Protein AF-A0AAJ0HS58-F1 (afdb_monomer)

Foldseek 3Di:
DDALLLVLLVVLVVLQVVVVVVVVVDDDDDRDRDDLVNSCVVSVDDSVSNVQQNVCCVPPVGGPPPPQPPEARPPPPPVVVVVLVVVCVVCVVVVHHPDLVVSQVVSQVVQCPDVVRHDGDDSSHVD

Nearest PDB structures (foldseek):
  1mdm-assembly1_A  TM=3.642E-01  e=5.032E+00  Homo sapiens
  1pdn-assembly1_C  TM=3.597E-01  e=6.029E+00  Drosophila melanogaster
  6pax-assembly1_A  TM=3.091E-01  e=8.654E+00  Homo sapiens

Organism: NCBI:txid260671

Secondary structure (DSSP, 8-state):
---HHHHHHHHHHHHHHHHHHHHHH-S-S--PPPPHHHHHHHHT--HHHHHHHHHHHHHTSS-----S-SSS-TT--HHHHHHHHHHHHHHHHTT----HHHHHHHHHHHHHTSSSPPPPPPGGGG-

Sequence (127 aa):
MESASVQAARWLLGAEGRYRTRHRTTTGAGLTQPTIHAATKLFRTSKTHIGAHVKALREIGRPAFKPGSVGRPTSLLESKDRALKAYAHWLIESGSLATQDLLEAACNRLHAHRDPPAPPVCHNWYL

Solvent-accessible surface area (backbone atoms only — not comparable to full-atom values): 7564 Å² total; per-residue (Å²): 135,84,56,53,36,51,55,35,22,49,52,44,54,58,42,46,52,54,49,54,57,47,59,72,74,45,92,81,82,91,80,76,78,74,47,69,67,59,38,24,69,75,45,73,40,58,64,67,54,25,51,46,18,40,51,28,37,72,77,72,69,42,64,56,64,77,68,76,58,96,41,68,62,94,72,61,46,70,69,53,53,51,51,52,51,51,51,42,50,50,30,49,75,73,73,41,81,72,45,67,71,60,53,52,53,52,52,36,52,62,23,58,74,38,90,75,59,48,78,73,79,59,94,62,45,87,110

Radius of gyration: 23.47 Å; Cα contacts (8 Å, |Δi|>4): 107; chains: 1; bounding box: 61×19×59 Å

Structure (mmCIF, N/CA/C/O backbone):
data_AF-A0AAJ0HS58-F1
#
_entry.id   AF-A0AAJ0HS58-F1
#
loop_
_atom_site.group_PDB
_atom_site.id
_atom_site.type_symbol
_atom_site.label_atom_id
_atom_site.label_alt_id
_atom_site.label_comp_id
_atom_site.label_asym_id
_atom_site.label_entity_id
_atom_site.label_seq_id
_atom_site.pdbx_PDB_ins_code
_atom_site.Cartn_x
_atom_site.Cartn_y
_atom_site.Cartn_z
_atom_site.occupancy
_atom_site.B_iso_or_equiv
_atom_site.auth_seq_id
_atom_site.auth_comp_id
_atom_site.auth_asym_id
_atom_site.auth_atom_id
_atom_site.pdbx_PDB_model_num
ATOM 1 N N . MET A 1 1 ? -0.946 -7.784 -19.593 1.00 55.56 1 MET A N 1
ATOM 2 C CA . MET A 1 1 ? -0.195 -6.882 -20.495 1.00 55.56 1 MET A CA 1
ATOM 3 C C . MET A 1 1 ? 0.714 -6.013 -19.638 1.00 55.56 1 MET A C 1
ATOM 5 O O . MET A 1 1 ? 0.230 -5.409 -18.692 1.00 55.56 1 MET A O 1
ATOM 9 N N . GLU A 1 2 ? 2.023 -6.026 -19.873 1.00 72.25 2 GLU A N 1
ATOM 10 C CA . GLU A 1 2 ? 2.988 -5.290 -19.045 1.00 72.25 2 GLU A CA 1
ATOM 11 C C . GLU A 1 2 ? 3.027 -3.796 -19.420 1.00 72.25 2 GLU A C 1
ATOM 13 O O . GLU A 1 2 ? 3.037 -3.472 -20.605 1.00 72.25 2 GLU A O 1
ATOM 18 N N . SER A 1 3 ? 3.050 -2.887 -18.434 1.00 85.81 3 SER A N 1
ATOM 19 C CA . SER A 1 3 ? 3.040 -1.429 -18.670 1.00 85.81 3 SER A CA 1
ATOM 20 C C . SER A 1 3 ? 4.240 -0.965 -19.508 1.00 85.81 3 SER A C 1
ATOM 22 O O . SER A 1 3 ? 5.369 -1.407 -19.280 1.00 85.81 3 SER A O 1
ATOM 24 N N . ALA A 1 4 ? 4.024 -0.003 -20.414 1.00 86.75 4 ALA A N 1
ATOM 25 C CA . ALA A 1 4 ? 5.075 0.603 -21.239 1.00 86.75 4 ALA A CA 1
ATOM 26 C C . ALA A 1 4 ? 6.235 1.177 -20.400 1.00 86.75 4 ALA A C 1
ATOM 28 O O . ALA A 1 4 ? 7.397 1.093 -20.794 1.00 86.75 4 ALA A O 1
ATOM 29 N N . SER A 1 5 ? 5.942 1.689 -19.199 1.00 85.62 5 SER A N 1
ATOM 30 C CA . SER A 1 5 ? 6.945 2.189 -18.248 1.00 85.62 5 SER A CA 1
ATOM 31 C C . SER A 1 5 ? 7.866 1.092 -17.700 1.00 85.62 5 SER A C 1
ATOM 33 O O . SER A 1 5 ? 9.049 1.338 -17.461 1.00 85.62 5 SER A O 1
ATOM 35 N N . VAL A 1 6 ? 7.346 -0.126 -17.530 1.00 87.69 6 VAL A N 1
ATOM 36 C CA . VAL A 1 6 ? 8.100 -1.287 -17.041 1.00 87.69 6 VAL A CA 1
ATOM 37 C C . VAL A 1 6 ? 8.955 -1.878 -18.156 1.00 87.69 6 VAL A C 1
ATOM 39 O O . VAL A 1 6 ? 10.129 -2.178 -17.934 1.00 87.69 6 VAL A O 1
ATOM 42 N N . GLN A 1 7 ? 8.402 -1.968 -19.368 1.00 90.25 7 GLN A N 1
ATOM 43 C CA . GLN A 1 7 ? 9.149 -2.383 -20.557 1.00 90.25 7 GLN A CA 1
ATOM 44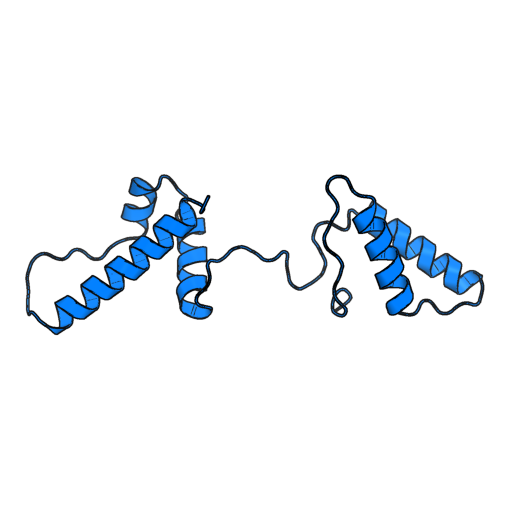 C C . GLN A 1 7 ? 10.335 -1.442 -20.819 1.00 90.25 7 GLN A C 1
ATOM 46 O O . GLN A 1 7 ? 11.461 -1.905 -21.008 1.00 90.25 7 GLN A O 1
ATOM 51 N N . ALA A 1 8 ? 10.113 -0.127 -20.716 1.00 89.94 8 ALA A N 1
ATOM 52 C CA . ALA A 1 8 ? 11.157 0.886 -20.844 1.00 89.94 8 ALA A CA 1
ATOM 53 C C . ALA A 1 8 ? 12.273 0.728 -19.799 1.00 89.94 8 ALA A C 1
ATOM 55 O O . ALA A 1 8 ? 13.456 0.803 -20.134 1.00 89.94 8 ALA A O 1
ATOM 56 N N . ALA A 1 9 ? 11.913 0.478 -18.537 1.00 89.56 9 ALA A N 1
ATOM 57 C CA . ALA A 1 9 ? 12.880 0.289 -17.459 1.00 89.56 9 ALA A CA 1
ATOM 58 C C . ALA A 1 9 ? 13.728 -0.980 -17.647 1.00 89.56 9 ALA A C 1
ATOM 60 O O . ALA A 1 9 ? 14.948 -0.941 -17.480 1.00 89.56 9 ALA A O 1
ATOM 61 N N . ARG A 1 10 ? 13.107 -2.094 -18.057 1.00 89.31 10 ARG A N 1
ATOM 62 C CA . ARG A 1 10 ? 13.819 -3.347 -18.363 1.00 89.31 10 ARG A CA 1
ATOM 63 C C . ARG A 1 10 ? 14.746 -3.209 -19.562 1.00 89.31 10 ARG A C 1
ATOM 65 O O . ARG A 1 10 ? 15.880 -3.682 -19.512 1.00 89.31 10 ARG A O 1
ATOM 72 N N . TRP A 1 11 ? 14.289 -2.533 -20.614 1.00 91.00 11 TRP A N 1
ATOM 73 C CA . TRP A 1 11 ? 15.111 -2.240 -21.785 1.00 91.00 11 TRP A CA 1
ATOM 74 C C . TRP A 1 11 ? 16.370 -1.452 -21.400 1.00 91.00 11 TRP A C 1
ATOM 76 O O . TRP A 1 11 ? 17.469 -1.806 -21.829 1.00 91.00 11 TRP A O 1
ATOM 86 N N . LEU A 1 12 ? 16.220 -0.446 -20.531 1.00 89.62 12 LEU A N 1
ATOM 87 C CA . LEU A 1 12 ? 17.316 0.402 -20.065 1.00 89.62 12 LEU A CA 1
ATOM 88 C C . LEU A 1 12 ? 18.347 -0.402 -19.258 1.00 89.62 12 LEU A C 1
ATOM 90 O O . LEU A 1 12 ? 19.531 -0.363 -19.583 1.00 89.62 12 LEU A O 1
ATOM 94 N N . LEU A 1 13 ? 17.906 -1.214 -18.292 1.00 86.94 13 LEU A N 1
ATOM 95 C CA . LEU A 1 13 ? 18.801 -2.073 -17.501 1.00 86.94 13 LEU A CA 1
ATOM 96 C C . LEU A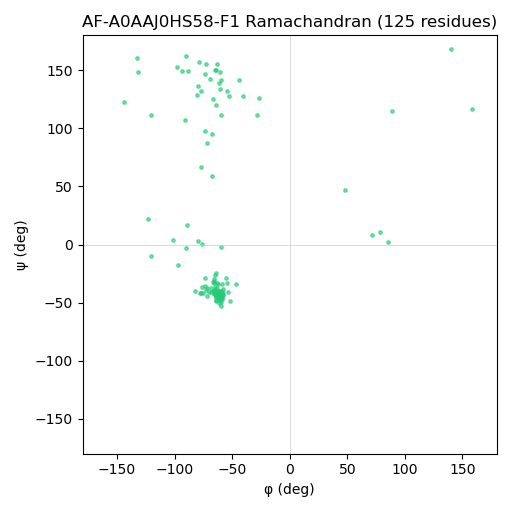 1 13 ? 19.517 -3.129 -18.357 1.00 86.94 13 LEU A C 1
ATOM 98 O O . LEU A 1 13 ? 20.718 -3.354 -18.204 1.00 86.94 13 LEU A O 1
ATOM 102 N N . GLY A 1 14 ? 18.807 -3.745 -19.306 1.00 85.62 14 GLY A N 1
ATOM 103 C CA . GLY A 1 14 ? 19.405 -4.701 -20.237 1.00 85.62 14 GLY A CA 1
ATOM 104 C C . GLY A 1 14 ? 20.417 -4.055 -21.191 1.00 85.62 14 GLY A C 1
ATOM 105 O O . GLY A 1 14 ? 21.391 -4.690 -21.596 1.00 85.62 14 GLY A O 1
ATOM 106 N N . ALA A 1 15 ? 20.212 -2.796 -21.580 1.00 82.81 15 ALA A N 1
ATOM 107 C CA . ALA A 1 15 ? 21.155 -2.044 -22.403 1.00 82.81 15 ALA A CA 1
ATOM 108 C C . ALA A 1 15 ? 22.377 -1.559 -21.594 1.00 82.81 15 ALA A C 1
ATOM 110 O O . ALA A 1 15 ? 23.497 -1.629 -22.099 1.00 82.81 15 ALA A O 1
ATOM 111 N N . GLU A 1 16 ? 22.203 -1.164 -20.329 1.00 81.75 16 GLU A N 1
ATOM 112 C CA . GLU A 1 16 ? 23.305 -0.817 -19.418 1.00 81.75 16 GLU A CA 1
ATOM 113 C C . GLU A 1 16 ? 24.235 -2.004 -19.146 1.00 81.75 16 GLU A C 1
ATOM 115 O O . GLU A 1 16 ? 25.457 -1.849 -19.192 1.00 81.75 16 GLU A O 1
ATOM 120 N N . GLY A 1 17 ? 23.679 -3.195 -18.897 1.00 73.94 17 GLY A N 1
ATOM 121 C CA . GLY A 1 17 ? 24.472 -4.413 -18.706 1.00 73.94 17 GLY A CA 1
ATOM 122 C C . GLY A 1 17 ? 25.337 -4.727 -19.930 1.00 73.94 17 GLY A C 1
ATOM 123 O O . GLY A 1 17 ? 26.540 -4.949 -19.809 1.00 73.94 17 GLY A O 1
ATOM 124 N N . ARG A 1 18 ? 24.749 -4.639 -21.131 1.00 72.44 18 ARG A N 1
ATOM 125 C CA . ARG A 1 18 ? 25.464 -4.831 -22.404 1.00 72.44 18 ARG A CA 1
ATOM 126 C C . ARG A 1 18 ? 26.543 -3.771 -22.642 1.00 72.44 18 ARG A C 1
ATOM 128 O O . ARG A 1 18 ? 27.626 -4.122 -23.106 1.00 72.44 18 ARG A O 1
ATOM 135 N N . TYR A 1 19 ? 26.273 -2.510 -22.298 1.00 71.56 19 TYR A N 1
ATOM 136 C CA . TYR A 1 19 ? 27.254 -1.425 -22.362 1.00 71.56 19 TYR A CA 1
ATOM 137 C C . TYR A 1 19 ? 28.450 -1.696 -21.435 1.00 71.56 19 TYR A C 1
ATOM 139 O O . TYR A 1 19 ? 29.592 -1.660 -21.885 1.00 71.56 19 TYR A O 1
ATOM 147 N N . ARG A 1 20 ? 28.203 -2.036 -20.161 1.00 70.94 20 ARG A N 1
ATOM 148 C CA . ARG A 1 20 ? 29.262 -2.293 -19.166 1.00 70.94 20 ARG A CA 1
ATOM 149 C C . ARG A 1 20 ? 30.126 -3.498 -19.526 1.00 70.94 20 ARG A C 1
ATOM 151 O O . ARG A 1 20 ? 31.348 -3.405 -19.449 1.00 70.94 20 ARG A O 1
ATOM 158 N N . THR A 1 21 ? 29.513 -4.605 -19.944 1.00 66.50 21 THR A N 1
ATOM 159 C CA . THR A 1 21 ? 30.255 -5.812 -20.332 1.00 66.50 21 THR A CA 1
ATOM 160 C C . THR A 1 21 ? 31.145 -5.555 -21.545 1.00 66.50 21 THR A C 1
ATOM 162 O O . THR A 1 21 ? 32.307 -5.943 -21.526 1.00 66.50 21 THR A O 1
ATOM 165 N N . ARG A 1 22 ? 30.651 -4.841 -22.566 1.00 62.34 22 ARG A N 1
ATOM 166 C CA . ARG A 1 22 ? 31.436 -4.543 -23.777 1.00 62.34 22 ARG A CA 1
ATOM 167 C C . ARG A 1 22 ? 32.518 -3.488 -23.553 1.00 62.34 22 ARG A C 1
ATOM 169 O O . ARG A 1 22 ? 33.613 -3.622 -24.084 1.00 62.34 22 ARG A O 1
ATOM 176 N N . HIS A 1 23 ? 32.264 -2.483 -22.716 1.00 62.22 23 HIS A N 1
ATOM 177 C CA . HIS A 1 23 ? 33.291 -1.507 -22.340 1.00 62.22 23 HIS A CA 1
ATOM 178 C C . HIS A 1 23 ? 34.440 -2.149 -21.543 1.00 62.22 23 HIS A C 1
ATOM 180 O O . HIS A 1 23 ? 35.563 -1.657 -21.566 1.00 62.22 23 HIS A O 1
ATOM 186 N N . ARG A 1 24 ? 34.184 -3.261 -20.841 1.00 62.12 24 ARG A N 1
ATOM 187 C CA . ARG A 1 24 ? 35.237 -4.032 -20.167 1.00 62.12 24 ARG A CA 1
ATOM 188 C C . ARG A 1 24 ? 36.103 -4.826 -21.156 1.00 62.12 24 ARG A C 1
ATOM 190 O O . ARG A 1 24 ? 37.264 -5.067 -20.855 1.00 62.12 24 ARG A O 1
ATOM 197 N N . THR A 1 25 ? 35.559 -5.233 -22.305 1.00 62.62 25 THR A N 1
ATOM 198 C CA . THR A 1 25 ? 36.245 -6.116 -23.269 1.00 62.62 25 THR A CA 1
ATOM 199 C C . THR A 1 25 ? 36.932 -5.388 -24.424 1.00 62.62 25 THR A C 1
ATOM 201 O O . THR A 1 25 ? 37.770 -5.990 -25.084 1.00 62.62 25 THR A O 1
ATOM 204 N N . THR A 1 26 ? 36.601 -4.123 -24.696 1.00 55.00 26 THR A N 1
ATOM 205 C CA . THR A 1 26 ? 37.155 -3.375 -25.840 1.00 55.00 26 THR A CA 1
ATOM 206 C C . THR A 1 26 ? 37.386 -1.904 -25.503 1.00 55.00 26 THR A C 1
ATOM 208 O O . THR A 1 26 ? 36.441 -1.190 -25.162 1.00 55.00 26 THR A O 1
ATOM 211 N N . THR A 1 27 ? 38.626 -1.436 -25.662 1.00 54.84 27 THR A N 1
ATOM 212 C CA . THR A 1 27 ? 38.981 -0.012 -25.641 1.00 54.84 27 THR A CA 1
ATOM 213 C C . THR A 1 27 ? 38.500 0.642 -26.939 1.00 54.84 27 THR A C 1
ATOM 215 O O . THR A 1 27 ? 39.171 0.565 -27.958 1.00 54.84 27 THR A O 1
ATOM 218 N N . GLY A 1 28 ? 37.331 1.286 -26.893 1.00 53.25 28 GLY A N 1
ATOM 219 C CA . GLY A 1 28 ? 36.896 2.270 -27.892 1.00 53.25 28 GLY A CA 1
ATOM 220 C C . GLY A 1 28 ? 36.140 1.729 -29.112 1.00 53.25 28 GLY A C 1
ATOM 221 O O . GLY A 1 28 ? 36.701 1.032 -29.945 1.00 53.25 28 GLY A O 1
ATOM 222 N N . ALA A 1 29 ? 34.860 2.112 -29.220 1.00 48.44 29 ALA A N 1
ATOM 223 C CA . ALA A 1 29 ? 34.193 2.656 -30.418 1.00 48.44 29 ALA A CA 1
ATOM 224 C C . ALA A 1 29 ? 32.662 2.464 -30.327 1.00 48.44 29 ALA A C 1
ATOM 226 O O . ALA A 1 29 ? 32.149 1.348 -30.324 1.00 48.44 29 ALA A O 1
ATOM 227 N N . GLY A 1 30 ? 31.916 3.573 -30.286 1.00 56.69 30 GLY A N 1
ATOM 228 C CA . GLY A 1 30 ? 30.549 3.633 -30.828 1.00 56.69 30 GLY A CA 1
ATOM 229 C C . GLY A 1 30 ? 29.363 3.198 -29.958 1.00 56.69 30 GLY A C 1
ATOM 230 O O . GLY A 1 30 ? 28.235 3.251 -30.441 1.00 56.69 30 GLY A O 1
ATOM 231 N N . LEU A 1 31 ? 29.541 2.806 -28.695 1.00 58.03 31 LEU A N 1
ATOM 232 C CA . LEU A 1 31 ? 28.395 2.491 -27.831 1.00 58.03 31 LEU A CA 1
ATOM 233 C C . LEU A 1 31 ? 27.940 3.736 -27.064 1.00 58.03 31 LEU A C 1
ATOM 235 O O . LEU A 1 31 ? 28.597 4.179 -26.129 1.00 58.03 31 LEU A O 1
ATOM 239 N N . THR A 1 32 ? 26.797 4.305 -27.443 1.00 67.94 32 THR A N 1
ATOM 240 C CA . THR A 1 32 ? 26.142 5.357 -26.655 1.00 67.94 32 THR A CA 1
ATOM 241 C C . THR A 1 32 ? 25.440 4.729 -25.455 1.00 67.94 32 THR A C 1
ATOM 243 O O . THR A 1 32 ? 24.711 3.744 -25.601 1.00 67.94 32 THR A O 1
ATOM 246 N N . GLN A 1 33 ? 25.637 5.293 -24.260 1.00 71.75 33 GLN A N 1
ATOM 247 C CA . GLN A 1 33 ? 24.903 4.842 -23.079 1.00 71.75 33 GLN A CA 1
ATOM 248 C C . GLN A 1 33 ? 23.391 5.025 -23.289 1.00 71.75 33 GLN A C 1
ATOM 250 O O . GLN A 1 33 ? 22.956 6.096 -23.726 1.00 71.75 33 GLN A O 1
ATOM 255 N N . PRO A 1 34 ? 22.568 4.012 -22.970 1.00 80.00 34 PRO A N 1
ATOM 256 C CA . PRO A 1 34 ? 21.120 4.150 -23.027 1.00 80.00 34 PRO A CA 1
ATOM 257 C C . PRO A 1 34 ? 20.669 5.188 -21.994 1.00 80.00 34 PRO A C 1
ATOM 259 O O . PRO A 1 34 ? 20.889 5.031 -20.795 1.00 80.00 34 PRO A O 1
ATOM 262 N N . THR A 1 35 ? 20.028 6.264 -22.451 1.00 86.88 35 THR A N 1
ATOM 263 C CA . THR A 1 35 ? 19.525 7.320 -21.564 1.00 86.88 35 THR A CA 1
ATOM 264 C C . THR A 1 35 ? 18.043 7.131 -21.266 1.00 86.88 35 THR A C 1
ATOM 266 O O . THR A 1 35 ? 17.274 6.626 -22.088 1.00 86.88 35 THR A O 1
ATOM 269 N N . ILE A 1 36 ? 17.603 7.621 -20.103 1.00 84.88 36 ILE A N 1
ATOM 270 C CA . ILE A 1 36 ? 16.174 7.650 -19.758 1.00 84.88 36 ILE A CA 1
ATOM 271 C C . ILE A 1 36 ? 15.393 8.461 -20.802 1.00 84.88 36 ILE A C 1
ATOM 273 O O . ILE A 1 36 ? 14.270 8.104 -21.142 1.00 84.88 36 ILE A O 1
ATOM 277 N N . HIS A 1 37 ? 15.991 9.513 -21.369 1.00 86.06 37 HIS A N 1
ATOM 278 C CA . HIS A 1 37 ? 15.328 10.329 -22.382 1.00 86.06 37 HIS A CA 1
ATOM 279 C C . HIS A 1 37 ? 15.065 9.555 -23.685 1.00 86.06 37 HIS A C 1
ATOM 281 O O . HIS A 1 37 ? 13.955 9.608 -24.219 1.00 86.06 37 HIS A O 1
ATOM 287 N N . ALA A 1 38 ? 16.027 8.751 -24.147 1.00 86.50 38 ALA A N 1
ATOM 288 C CA . ALA A 1 38 ? 15.812 7.855 -25.282 1.00 86.50 38 ALA A CA 1
ATOM 289 C C . ALA A 1 38 ? 14.660 6.871 -25.010 1.00 86.50 38 ALA A C 1
ATOM 291 O O . ALA A 1 38 ? 13.783 6.692 -25.855 1.00 86.50 38 ALA A O 1
ATOM 292 N N . ALA A 1 39 ? 14.595 6.318 -23.794 1.00 87.38 39 ALA A N 1
ATOM 293 C CA . ALA A 1 39 ? 13.514 5.424 -23.386 1.00 87.38 39 ALA A CA 1
ATOM 294 C C . ALA A 1 39 ? 12.143 6.130 -23.333 1.00 87.38 39 ALA A C 1
ATOM 296 O O . ALA A 1 39 ? 11.148 5.556 -23.769 1.00 87.38 39 ALA A O 1
ATOM 297 N N . THR A 1 40 ? 12.070 7.392 -22.886 1.00 90.75 40 THR A N 1
ATOM 298 C CA . THR A 1 40 ? 10.808 8.160 -22.919 1.00 90.75 40 THR A CA 1
ATOM 299 C C . THR A 1 40 ? 10.279 8.355 -24.338 1.00 90.75 40 THR A C 1
ATOM 301 O O . THR A 1 40 ? 9.078 8.214 -24.562 1.00 90.75 40 THR A O 1
ATOM 304 N N . LYS A 1 41 ? 11.168 8.621 -25.307 1.00 90.38 41 LYS A N 1
ATOM 305 C CA . LYS A 1 41 ? 10.799 8.814 -26.716 1.00 90.38 41 LYS A CA 1
ATOM 306 C C . LYS A 1 41 ? 10.356 7.504 -27.368 1.00 90.38 41 LYS A C 1
ATOM 308 O O . LYS A 1 41 ? 9.385 7.496 -28.117 1.00 90.38 41 LYS A O 1
ATOM 313 N N . LEU A 1 42 ? 11.047 6.406 -27.058 1.00 88.25 42 LEU A N 1
ATOM 314 C CA . LEU A 1 42 ? 10.780 5.089 -27.633 1.00 88.25 42 LEU A CA 1
ATOM 315 C C . LEU A 1 42 ? 9.477 4.471 -27.106 1.00 88.25 42 LEU A C 1
ATOM 317 O O . LEU A 1 42 ? 8.675 3.968 -27.883 1.00 88.25 42 LEU A O 1
ATOM 321 N N . PHE A 1 43 ? 9.248 4.549 -25.793 1.00 88.31 43 PHE A N 1
ATOM 322 C CA . PHE A 1 43 ? 8.116 3.896 -25.126 1.00 88.31 43 PHE A CA 1
ATOM 323 C C . PHE A 1 43 ? 6.954 4.846 -24.803 1.00 88.31 43 PHE A C 1
ATOM 325 O O . PHE A 1 43 ? 5.992 4.429 -24.163 1.00 88.31 43 PHE A O 1
ATOM 332 N N . ARG A 1 44 ? 7.038 6.118 -25.225 1.00 89.50 44 ARG A N 1
ATOM 333 C CA . ARG A 1 44 ? 5.999 7.153 -25.046 1.00 89.50 44 ARG A CA 1
ATOM 334 C C . ARG A 1 44 ? 5.460 7.223 -23.611 1.00 89.50 44 ARG A C 1
ATOM 336 O O . ARG A 1 44 ? 4.257 7.254 -23.377 1.00 89.50 44 ARG A O 1
ATOM 343 N N . THR A 1 45 ? 6.367 7.232 -22.638 1.00 88.00 45 THR A N 1
ATOM 344 C CA . THR A 1 45 ? 6.039 7.215 -21.203 1.00 88.00 45 THR A CA 1
ATOM 345 C C . THR A 1 45 ? 6.833 8.279 -20.445 1.00 88.00 45 THR A C 1
ATOM 347 O O . THR A 1 45 ? 7.858 8.767 -20.923 1.00 88.00 45 THR A O 1
ATOM 350 N N . SER A 1 46 ? 6.371 8.648 -19.247 1.00 88.00 46 SER A N 1
ATOM 351 C CA . SER A 1 46 ? 6.997 9.696 -18.439 1.00 88.00 46 SER A CA 1
ATOM 352 C C . SER A 1 46 ? 8.365 9.273 -17.885 1.00 88.00 46 SER A C 1
ATOM 354 O O . SER A 1 46 ? 8.563 8.134 -17.450 1.00 88.00 46 SER A O 1
ATOM 356 N N . LYS A 1 47 ? 9.306 10.228 -17.839 1.00 90.31 47 LYS A N 1
ATOM 357 C CA . LYS A 1 47 ? 10.640 10.060 -17.230 1.00 90.31 47 LYS A CA 1
ATOM 358 C C . LYS A 1 47 ? 10.541 9.566 -15.784 1.00 90.31 47 LYS A C 1
ATOM 360 O O . LYS A 1 47 ? 11.301 8.689 -15.380 1.00 90.31 47 LYS A O 1
ATOM 365 N N . THR A 1 48 ? 9.585 10.104 -15.029 1.00 85.94 48 THR A N 1
ATOM 366 C CA . THR A 1 48 ? 9.353 9.784 -13.615 1.00 85.94 48 THR A CA 1
ATOM 367 C C . THR A 1 48 ? 8.933 8.327 -13.419 1.00 85.94 48 THR A C 1
ATOM 369 O O . THR A 1 48 ? 9.486 7.653 -12.553 1.00 85.94 48 THR A O 1
ATOM 372 N N . HIS A 1 49 ? 8.021 7.801 -14.248 1.00 84.00 49 HIS A N 1
ATOM 373 C CA . HIS A 1 49 ? 7.592 6.401 -14.150 1.00 84.00 49 HIS A CA 1
ATOM 374 C C . HIS A 1 49 ? 8.709 5.426 -14.532 1.00 84.00 49 HIS A C 1
ATOM 376 O O . HIS A 1 49 ? 8.901 4.426 -13.843 1.00 84.00 49 HIS A O 1
ATOM 382 N N . ILE A 1 50 ? 9.489 5.727 -15.580 1.00 88.88 50 ILE A N 1
ATOM 383 C CA . ILE A 1 50 ? 10.667 4.914 -15.927 1.00 88.88 50 ILE A CA 1
ATOM 384 C C . ILE A 1 50 ? 11.658 4.910 -14.759 1.00 88.88 50 ILE A C 1
ATOM 386 O O . ILE A 1 50 ? 12.086 3.844 -14.327 1.00 88.88 50 ILE A O 1
ATOM 390 N N . GLY A 1 51 ? 11.996 6.088 -14.221 1.00 86.44 51 GLY A N 1
ATOM 391 C CA . GLY A 1 51 ? 12.956 6.228 -13.125 1.00 86.44 51 GLY A CA 1
ATOM 392 C C . GLY A 1 51 ? 12.555 5.447 -11.872 1.00 86.44 51 GLY A C 1
ATOM 393 O O . GLY A 1 51 ? 13.391 4.755 -11.292 1.00 86.44 51 GLY A O 1
ATOM 394 N N . ALA A 1 52 ? 11.272 5.483 -11.501 1.00 85.06 52 ALA A N 1
ATOM 395 C CA . ALA A 1 52 ? 10.750 4.709 -10.379 1.00 85.06 52 ALA A CA 1
ATOM 396 C C . ALA A 1 52 ? 10.935 3.195 -10.587 1.00 85.06 52 ALA A C 1
ATOM 398 O O . ALA A 1 52 ? 11.457 2.510 -9.707 1.00 85.06 52 ALA A O 1
ATOM 399 N N . HIS A 1 53 ? 10.570 2.666 -11.762 1.00 89.19 53 HIS A N 1
ATOM 400 C CA . HIS A 1 53 ? 10.740 1.240 -12.052 1.00 89.19 53 HIS A CA 1
ATOM 401 C C . HIS A 1 53 ? 12.210 0.828 -12.173 1.00 89.19 53 HIS A C 1
ATOM 403 O O . HIS A 1 53 ? 12.551 -0.251 -11.703 1.00 89.19 53 HIS A O 1
ATOM 409 N N . VAL A 1 54 ? 13.080 1.664 -12.752 1.00 88.44 54 VAL A N 1
ATOM 410 C CA . VAL A 1 54 ? 14.531 1.406 -12.814 1.00 88.44 54 VAL A CA 1
ATOM 411 C C . VAL A 1 54 ? 15.112 1.290 -11.406 1.00 88.44 54 VAL A C 1
ATOM 413 O O . VAL A 1 54 ? 15.854 0.347 -11.139 1.00 88.44 54 VAL A O 1
ATOM 416 N N . LYS A 1 55 ? 14.747 2.206 -10.498 1.00 85.38 55 LYS A N 1
ATOM 417 C CA . LYS A 1 55 ? 15.182 2.160 -9.097 1.00 85.38 55 LYS A CA 1
ATOM 418 C C . LYS A 1 55 ? 14.737 0.859 -8.419 1.00 85.38 55 LYS A C 1
ATOM 420 O O . LYS A 1 55 ? 15.579 0.115 -7.928 1.00 85.38 55 LYS A O 1
ATOM 425 N N . ALA A 1 56 ? 13.446 0.528 -8.479 1.00 83.56 56 ALA A N 1
ATOM 426 C CA . ALA A 1 56 ? 12.926 -0.684 -7.841 1.00 83.56 56 ALA A CA 1
ATOM 427 C C . ALA A 1 56 ? 13.470 -1.986 -8.451 1.00 83.56 56 ALA A C 1
ATOM 429 O O . ALA A 1 56 ? 13.747 -2.934 -7.722 1.00 83.56 56 ALA A O 1
ATOM 430 N N . LEU A 1 57 ? 13.681 -2.038 -9.770 1.00 86.69 57 LEU A N 1
ATOM 431 C CA . LEU A 1 57 ? 14.284 -3.204 -10.420 1.00 86.69 57 LEU A CA 1
ATOM 432 C C . LEU A 1 57 ? 15.740 -3.417 -9.989 1.00 86.69 57 LEU A C 1
ATOM 434 O O . LEU A 1 57 ? 16.173 -4.562 -9.923 1.00 86.69 57 LEU A O 1
ATOM 438 N N . ARG A 1 58 ? 16.486 -2.348 -9.681 1.00 84.81 58 ARG A N 1
ATOM 439 C CA . ARG A 1 58 ? 17.851 -2.455 -9.141 1.00 84.81 58 ARG A CA 1
ATOM 440 C C . ARG A 1 58 ? 17.872 -2.873 -7.673 1.00 84.81 58 ARG A C 1
ATOM 442 O O . ARG A 1 58 ? 18.713 -3.676 -7.300 1.00 84.81 58 ARG A O 1
ATOM 449 N N . GLU A 1 59 ? 16.980 -2.313 -6.860 1.00 82.31 59 GLU A N 1
ATOM 450 C CA . GLU A 1 59 ? 16.982 -2.513 -5.404 1.00 82.31 59 GLU A CA 1
ATOM 451 C C . GLU A 1 59 ? 16.290 -3.818 -4.978 1.00 82.3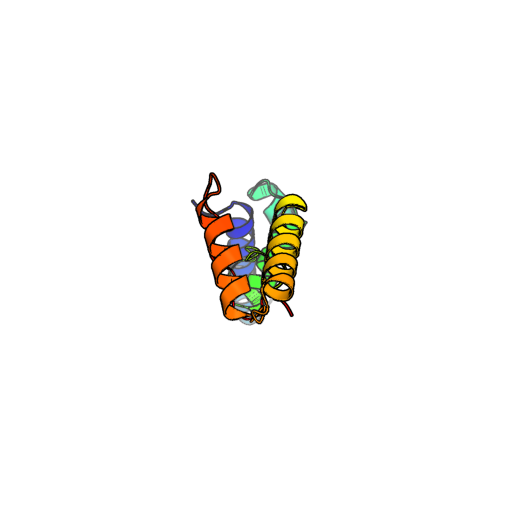1 59 GLU A C 1
ATOM 453 O O . GLU A 1 59 ? 16.765 -4.504 -4.081 1.00 82.31 59 GLU A O 1
ATOM 458 N N . ILE A 1 60 ? 15.171 -4.167 -5.618 1.00 80.06 60 ILE A N 1
ATOM 459 C CA . ILE A 1 60 ? 14.247 -5.230 -5.175 1.00 80.06 60 ILE A CA 1
ATOM 460 C C . ILE A 1 60 ? 14.100 -6.327 -6.251 1.00 80.06 60 ILE A C 1
ATOM 462 O O . ILE A 1 60 ? 13.490 -7.370 -6.022 1.00 80.06 60 ILE A O 1
ATOM 466 N N . GLY A 1 61 ? 14.626 -6.112 -7.463 1.00 81.06 61 GLY A N 1
ATOM 467 C CA . GLY A 1 61 ? 14.509 -7.067 -8.574 1.00 81.06 61 GLY A CA 1
ATOM 468 C C . GLY A 1 61 ? 13.100 -7.166 -9.174 1.00 81.06 61 GLY A C 1
ATOM 469 O O . GLY A 1 61 ? 12.839 -8.028 -10.012 1.00 81.06 61 GLY A O 1
ATOM 470 N N . ARG A 1 62 ? 12.171 -6.288 -8.768 1.00 82.38 62 ARG A N 1
ATOM 471 C CA . ARG A 1 62 ? 10.780 -6.244 -9.250 1.00 82.38 62 ARG A CA 1
ATOM 472 C C . ARG A 1 62 ? 10.397 -4.810 -9.641 1.00 82.38 62 ARG A C 1
ATOM 474 O O . ARG A 1 62 ? 10.921 -3.866 -9.051 1.00 82.38 62 ARG A O 1
ATOM 481 N N . PRO A 1 63 ? 9.518 -4.599 -10.642 1.00 82.38 63 PRO A N 1
ATOM 482 C CA . PRO A 1 63 ? 9.114 -3.251 -11.032 1.00 82.38 63 PRO A CA 1
ATOM 483 C C . PRO A 1 63 ? 8.435 -2.505 -9.882 1.00 82.38 63 PRO A C 1
ATOM 485 O O . PRO A 1 63 ? 7.714 -3.114 -9.097 1.00 82.38 63 PRO A O 1
ATOM 488 N N . ALA A 1 64 ? 8.606 -1.177 -9.846 1.00 76.00 64 ALA A N 1
ATOM 489 C CA . ALA A 1 64 ? 7.890 -0.264 -8.946 1.00 76.00 64 ALA A CA 1
ATOM 490 C C . ALA A 1 64 ? 6.391 -0.178 -9.279 1.00 76.00 64 ALA A C 1
ATOM 492 O O . ALA A 1 64 ? 5.867 0.880 -9.617 1.00 76.00 64 ALA A O 1
ATOM 493 N N . PHE A 1 65 ? 5.685 -1.296 -9.241 1.00 71.00 65 PHE A N 1
ATOM 494 C CA . PHE A 1 65 ? 4.275 -1.230 -8.925 1.00 71.00 65 PHE A CA 1
ATOM 495 C C . PHE A 1 65 ? 4.234 -0.777 -7.479 1.00 71.00 65 PHE A C 1
ATOM 497 O O . PHE A 1 65 ? 4.907 -1.381 -6.650 1.00 71.00 65 PHE A O 1
ATOM 504 N N . LYS A 1 66 ? 3.521 0.307 -7.169 1.00 57.41 66 LYS A N 1
ATOM 505 C CA . LYS A 1 66 ? 3.149 0.517 -5.775 1.00 57.41 66 LYS A CA 1
ATOM 506 C C . LYS A 1 66 ? 2.314 -0.716 -5.403 1.00 57.41 66 LYS A C 1
ATOM 508 O O . LYS A 1 66 ? 1.204 -0.818 -5.929 1.00 57.41 66 LYS A O 1
ATOM 513 N N . PRO A 1 67 ? 2.763 -1.644 -4.533 1.00 50.12 67 PRO A N 1
ATOM 514 C CA . PRO A 1 67 ? 1.767 -2.217 -3.650 1.00 50.12 67 PRO A CA 1
ATOM 515 C C . PRO A 1 67 ? 1.128 -0.994 -2.985 1.00 50.12 67 PRO A C 1
ATOM 517 O O . PRO A 1 67 ? 1.852 -0.057 -2.624 1.00 50.12 67 PRO A O 1
ATOM 520 N N . GLY A 1 68 ? -0.205 -0.916 -2.929 1.00 46.19 68 GLY A N 1
ATOM 521 C CA . GLY A 1 68 ? -0.847 0.075 -2.062 1.00 46.19 68 GLY A CA 1
ATOM 522 C C . GLY A 1 68 ? -0.057 0.104 -0.756 1.00 46.19 68 GLY A C 1
ATOM 523 O O . GLY A 1 68 ? 0.305 -0.971 -0.278 1.00 46.19 68 GLY A O 1
ATOM 524 N N . SER A 1 69 ? 0.368 1.300 -0.340 1.00 42.78 69 SER A N 1
ATOM 525 C CA . SER A 1 69 ? 1.260 1.535 0.801 1.00 42.78 69 SER A CA 1
ATOM 526 C C . SER A 1 69 ? 1.146 0.420 1.837 1.00 42.78 69 SER A C 1
ATOM 528 O O . SER A 1 69 ? 0.042 0.120 2.280 1.00 42.78 69 SER A O 1
ATOM 530 N N . VAL A 1 70 ? 2.259 -0.207 2.213 1.00 44.59 70 VAL A N 1
ATOM 531 C CA . VAL A 1 70 ? 2.274 -1.040 3.418 1.00 44.59 70 VAL A CA 1
ATOM 532 C C . VAL A 1 70 ? 2.100 -0.055 4.578 1.00 44.59 70 VAL A C 1
ATOM 534 O O . VAL A 1 70 ? 3.036 0.657 4.922 1.00 44.59 70 VAL A O 1
ATOM 537 N N . GLY A 1 71 ? 0.851 0.115 5.015 1.00 56.12 71 GLY A N 1
ATOM 538 C CA . GLY A 1 71 ? 0.362 1.210 5.862 1.00 56.12 71 GLY A CA 1
ATOM 539 C C . GLY A 1 71 ? -1.027 1.688 5.408 1.00 56.12 71 GLY A C 1
ATOM 540 O O . GLY A 1 71 ? -1.485 1.298 4.331 1.00 56.12 71 GLY A O 1
ATOM 541 N N . ARG A 1 72 ? -1.714 2.507 6.226 1.00 44.19 72 ARG A N 1
ATOM 542 C CA . ARG A 1 72 ? -3.116 2.959 6.038 1.00 44.19 72 ARG A CA 1
ATOM 543 C C . ARG A 1 72 ? -3.536 3.018 4.555 1.00 44.19 72 ARG A C 1
ATOM 545 O O . ARG A 1 72 ? -3.057 3.891 3.826 1.00 44.19 72 ARG A O 1
ATOM 552 N N . PRO A 1 73 ? -4.447 2.139 4.091 1.00 49.25 73 PRO A N 1
ATOM 553 C CA . PRO A 1 73 ? -4.961 2.190 2.735 1.00 49.25 73 PRO A CA 1
ATOM 554 C C . PRO A 1 73 ? -5.486 3.595 2.453 1.00 49.25 73 PRO A C 1
ATOM 556 O O . PRO A 1 73 ? -6.356 4.086 3.172 1.00 49.25 73 PRO A O 1
ATOM 559 N N . THR A 1 74 ? -5.042 4.215 1.358 1.00 51.97 74 THR A N 1
ATOM 560 C CA . THR A 1 74 ? -5.557 5.517 0.883 1.00 51.97 74 THR A CA 1
ATOM 561 C C . THR A 1 74 ? -7.067 5.476 0.575 1.00 51.97 74 THR A C 1
ATOM 563 O O . THR A 1 74 ? -7.653 6.476 0.184 1.00 51.97 74 THR A O 1
ATOM 566 N N . SER A 1 75 ? -7.711 4.311 0.729 1.00 47.06 75 SER A N 1
ATOM 567 C CA . SER A 1 75 ? -9.122 4.076 0.439 1.00 47.06 75 SER A CA 1
ATOM 568 C C . SER A 1 75 ? -9.957 3.551 1.613 1.00 47.06 75 SER A C 1
ATOM 570 O O . SER A 1 75 ? -11.058 3.042 1.375 1.00 47.06 75 SER A O 1
ATOM 572 N N . LEU A 1 76 ? -9.538 3.747 2.871 1.00 54.69 76 LEU A N 1
ATOM 573 C CA . LEU A 1 76 ? -10.578 4.056 3.855 1.00 54.69 76 LEU A CA 1
ATOM 574 C C . LEU A 1 76 ? -11.050 5.474 3.558 1.00 54.69 76 LEU A C 1
ATOM 576 O O . LEU A 1 76 ? -10.519 6.448 4.081 1.00 54.69 76 LEU A O 1
ATOM 580 N N . LEU A 1 77 ? -12.032 5.564 2.657 1.00 63.03 77 LEU A N 1
ATOM 581 C CA . LEU A 1 77 ? -12.881 6.742 2.533 1.00 63.03 77 LEU A CA 1
ATOM 582 C C . LEU A 1 77 ? -13.280 7.173 3.948 1.00 63.03 77 LEU A C 1
ATOM 584 O O . LEU A 1 77 ? -13.537 6.317 4.795 1.00 63.03 77 LEU A O 1
ATOM 588 N N . GLU A 1 78 ? -13.336 8.476 4.204 1.00 67.56 78 GLU A N 1
ATOM 589 C CA . GLU A 1 78 ? -13.695 9.045 5.510 1.00 67.56 78 GLU A CA 1
ATOM 590 C C . GLU A 1 78 ? -14.944 8.380 6.122 1.00 67.56 78 GLU A C 1
ATOM 592 O O . GLU A 1 78 ? -15.011 8.137 7.326 1.00 67.56 78 GLU A O 1
ATOM 597 N N . SER A 1 79 ? -15.894 7.975 5.273 1.00 72.12 79 SER A N 1
ATOM 598 C CA . SER A 1 79 ? -17.090 7.219 5.653 1.00 72.12 79 SER A CA 1
ATOM 599 C C . SER A 1 79 ? -16.799 5.878 6.333 1.00 72.12 79 SER A C 1
ATOM 601 O O . SER A 1 79 ? -17.470 5.529 7.301 1.00 72.12 79 SER A O 1
ATOM 603 N N . LYS A 1 80 ? -15.791 5.130 5.876 1.00 72.50 80 LYS A N 1
ATOM 604 C CA . LYS A 1 80 ? -15.394 3.848 6.474 1.00 72.50 80 LYS A CA 1
ATOM 605 C C . LYS A 1 80 ? -14.696 4.040 7.809 1.00 72.50 80 LYS A C 1
ATOM 607 O O . LYS A 1 80 ? -14.948 3.276 8.732 1.00 72.50 80 LYS A O 1
ATOM 612 N N . ASP A 1 81 ? -13.860 5.070 7.915 1.00 78.38 81 ASP A N 1
ATOM 613 C CA . ASP A 1 81 ? -13.195 5.418 9.174 1.00 78.38 81 ASP A CA 1
ATOM 614 C C . ASP A 1 81 ? -14.232 5.845 10.225 1.00 78.38 81 ASP A C 1
ATOM 616 O O . ASP A 1 81 ? -14.203 5.386 11.365 1.00 78.38 81 ASP A O 1
ATOM 620 N N . ARG A 1 82 ? -15.230 6.642 9.818 1.00 81.88 82 ARG A N 1
ATOM 621 C CA . ARG A 1 82 ? -16.371 7.007 10.670 1.00 81.88 82 ARG A CA 1
ATOM 622 C C . ARG A 1 82 ? -17.202 5.783 11.075 1.00 81.88 82 ARG A C 1
ATOM 624 O O . ARG A 1 82 ? -17.566 5.678 12.241 1.00 81.88 82 ARG A O 1
ATOM 631 N N . ALA A 1 83 ? -17.464 4.849 10.158 1.00 86.00 83 ALA A N 1
ATOM 632 C CA . ALA A 1 83 ? -18.203 3.621 10.462 1.00 86.00 83 ALA A CA 1
ATOM 633 C C . ALA A 1 83 ? -17.460 2.719 11.464 1.00 86.00 83 ALA A C 1
ATOM 635 O O . ALA A 1 83 ? -18.066 2.219 12.407 1.00 86.00 83 ALA A O 1
ATOM 636 N N . LEU A 1 84 ? -16.143 2.555 11.308 1.00 86.88 84 LEU A N 1
ATOM 637 C CA . LEU A 1 84 ? -15.313 1.793 12.247 1.00 86.88 84 LEU A CA 1
ATOM 638 C C . LEU A 1 84 ? -15.234 2.451 13.626 1.00 86.88 84 LEU A C 1
ATOM 640 O O . LEU A 1 84 ? -15.327 1.752 14.630 1.00 86.88 84 LEU A O 1
ATOM 644 N N . LYS A 1 85 ? -15.127 3.783 13.689 1.00 87.38 85 LYS A N 1
ATOM 645 C CA . LYS A 1 85 ? -15.179 4.534 14.953 1.00 87.38 85 LYS A CA 1
ATOM 646 C C . LYS A 1 85 ? -16.524 4.375 15.658 1.00 87.38 85 LYS A C 1
ATOM 648 O O . LYS A 1 85 ? -16.543 4.144 16.861 1.00 87.38 85 LYS A O 1
ATOM 653 N N . ALA A 1 86 ? -17.632 4.446 14.919 1.00 90.38 86 ALA A N 1
ATOM 654 C CA . ALA A 1 86 ? -18.965 4.213 15.472 1.00 90.38 86 ALA A CA 1
ATOM 655 C C . ALA A 1 86 ? -19.119 2.778 16.001 1.00 90.38 86 ALA A C 1
ATOM 657 O O . ALA A 1 86 ? -19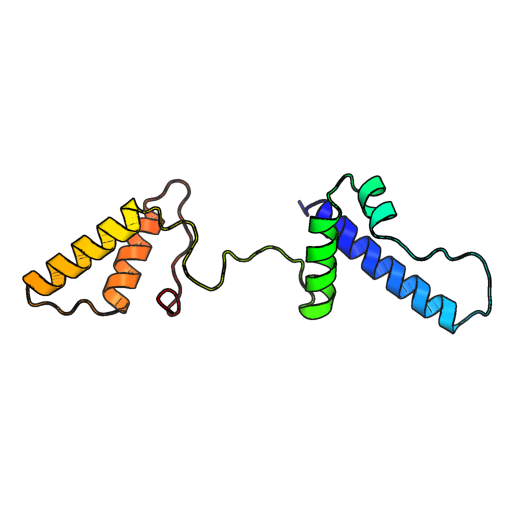.641 2.581 17.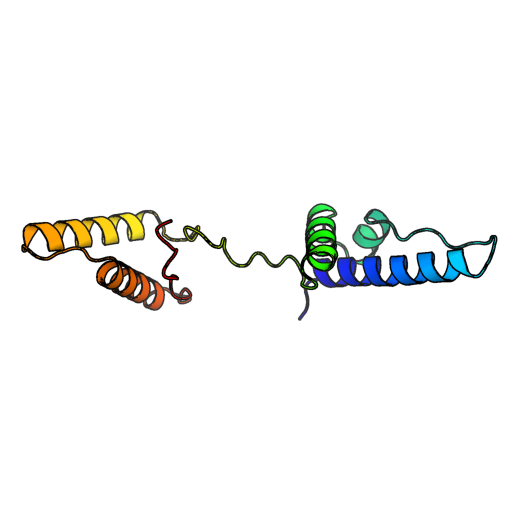093 1.00 90.38 86 ALA A O 1
ATOM 658 N N . TYR A 1 87 ? -18.605 1.782 15.272 1.00 89.25 87 TYR A N 1
ATOM 659 C CA . TYR A 1 87 ? -18.603 0.389 15.720 1.00 89.25 87 TYR A CA 1
ATOM 660 C C . TYR A 1 87 ? -17.756 0.184 16.984 1.00 89.25 87 TYR A C 1
ATOM 662 O O . TYR A 1 87 ? -18.204 -0.469 17.922 1.00 89.25 87 TYR A O 1
ATOM 670 N N . ALA A 1 88 ? -16.564 0.783 17.050 1.00 89.81 88 ALA A N 1
ATOM 671 C CA . ALA A 1 88 ? -15.720 0.739 18.241 1.00 89.81 88 ALA A CA 1
ATOM 672 C C . ALA A 1 88 ? -16.396 1.407 19.451 1.00 89.81 88 ALA A C 1
ATOM 674 O O . ALA A 1 88 ? -16.357 0.859 20.549 1.00 89.81 88 ALA A O 1
ATOM 675 N N . HIS A 1 89 ? -17.052 2.553 19.246 1.00 92.25 89 HIS A N 1
ATOM 676 C CA . HIS A 1 89 ? -17.808 3.240 20.293 1.00 92.25 89 HIS A CA 1
ATOM 677 C C . HIS A 1 89 ? -18.957 2.378 20.819 1.00 92.25 89 HIS A C 1
ATOM 679 O O . HIS A 1 89 ? -19.086 2.197 22.024 1.00 92.25 89 HIS A O 1
ATOM 685 N N . TRP A 1 90 ? -19.734 1.778 19.914 1.00 92.81 90 TRP A N 1
ATOM 686 C CA . TRP A 1 90 ? -20.822 0.875 20.277 1.00 92.81 90 TRP A CA 1
ATOM 687 C C . TRP A 1 90 ? -20.327 -0.354 21.053 1.00 92.81 90 TRP A C 1
ATOM 689 O O . TRP A 1 90 ? -20.950 -0.747 22.037 1.00 92.81 90 TRP A O 1
ATOM 699 N N . LEU A 1 91 ? -19.180 -0.934 20.672 1.00 91.38 91 LEU A N 1
ATOM 700 C CA . LEU A 1 91 ? -18.573 -2.030 21.433 1.00 91.38 91 LEU A CA 1
ATOM 701 C C . LEU A 1 91 ? -18.271 -1.600 22.873 1.00 91.38 91 LEU A C 1
ATOM 703 O O . LEU A 1 91 ? -18.669 -2.303 23.800 1.00 91.38 91 LEU A O 1
ATOM 707 N N . ILE A 1 92 ? -17.663 -0.426 23.060 1.00 91.00 92 ILE A N 1
ATOM 708 C CA . ILE A 1 92 ? -17.330 0.108 24.387 1.00 91.00 92 ILE A CA 1
ATOM 709 C C . ILE A 1 92 ? -18.600 0.373 25.209 1.00 91.00 92 ILE A C 1
ATOM 711 O O . ILE A 1 92 ? -18.669 -0.040 26.365 1.00 91.00 92 ILE A O 1
ATOM 715 N N . GLU A 1 93 ? -19.624 0.997 24.619 1.00 93.00 93 GLU A N 1
ATOM 716 C CA . GLU A 1 93 ? -20.912 1.242 25.289 1.00 93.00 93 GLU A CA 1
ATOM 717 C C . GLU A 1 93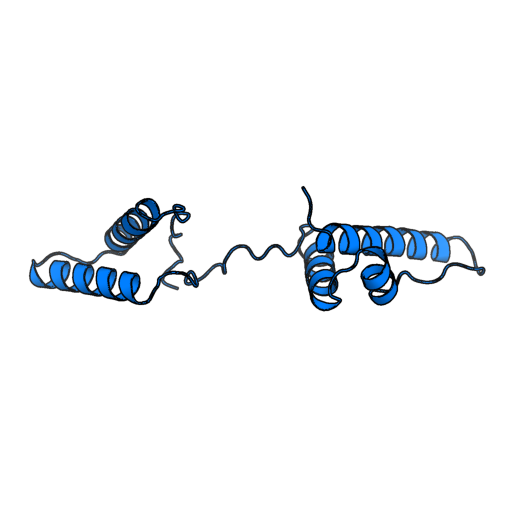 ? -21.633 -0.053 25.677 1.00 93.00 93 GLU A C 1
ATOM 719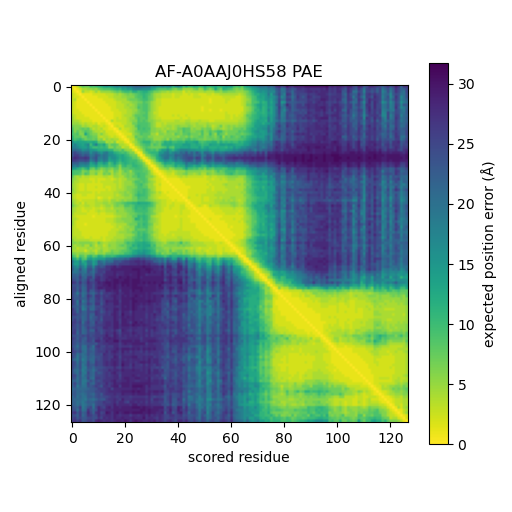 O O . GLU A 1 93 ? -22.276 -0.116 26.722 1.00 93.00 93 GLU A O 1
ATOM 724 N N . SER A 1 94 ? -21.500 -1.107 24.871 1.00 92.00 94 SER A N 1
ATOM 725 C CA . SER A 1 94 ? -22.075 -2.424 25.166 1.00 92.00 94 SER A CA 1
ATOM 726 C C . SER A 1 94 ? -21.294 -3.223 26.222 1.00 92.00 94 SER A C 1
ATOM 728 O O . SER A 1 94 ? -21.667 -4.353 26.532 1.00 92.00 94 SER A O 1
ATOM 730 N N . GLY A 1 95 ? -20.200 -2.670 26.761 1.00 90.62 95 GLY A N 1
ATOM 731 C CA . GLY A 1 95 ? -19.327 -3.346 27.725 1.00 90.62 95 GLY A CA 1
ATOM 732 C C . GLY A 1 95 ? -18.365 -4.362 27.096 1.00 90.62 95 GLY A C 1
ATOM 733 O O . GLY A 1 95 ? -17.731 -5.135 27.811 1.00 90.62 95 GLY A O 1
ATOM 734 N N . SER A 1 96 ? -18.246 -4.371 25.766 1.00 87.81 96 SER A N 1
ATOM 735 C CA . SER A 1 96 ? -17.327 -5.234 25.022 1.00 87.81 96 SER A CA 1
ATOM 736 C C . SER A 1 96 ? -15.998 -4.527 24.747 1.00 87.81 96 SER A C 1
ATOM 738 O O . SER A 1 96 ? -15.933 -3.315 24.549 1.00 87.81 96 SER A O 1
ATOM 740 N N . LEU A 1 97 ? -14.910 -5.294 24.672 1.00 85.56 97 LEU A N 1
ATOM 741 C CA . LEU A 1 97 ? -13.605 -4.757 24.287 1.00 85.56 97 LEU A CA 1
ATOM 742 C C . LEU A 1 97 ? -13.510 -4.615 22.763 1.00 85.56 97 LEU A C 1
ATOM 744 O O . LEU A 1 97 ? -13.721 -5.575 22.022 1.00 85.56 97 LEU A O 1
ATOM 748 N N . ALA A 1 98 ? -13.120 -3.432 22.287 1.00 85.81 98 ALA A N 1
ATOM 749 C CA . ALA A 1 98 ? -12.803 -3.189 20.881 1.00 85.81 98 ALA A CA 1
ATOM 750 C C . ALA A 1 98 ? -11.409 -3.744 20.526 1.00 85.81 98 ALA A C 1
ATOM 752 O O . ALA A 1 98 ? -10.472 -2.995 20.258 1.00 85.81 98 ALA A O 1
ATOM 753 N N . THR A 1 99 ? -11.254 -5.070 20.570 1.00 87.19 99 THR A N 1
ATOM 754 C CA . THR A 1 99 ? -9.987 -5.741 20.237 1.00 87.19 99 THR A CA 1
ATOM 755 C C . THR A 1 99 ? -9.620 -5.536 18.770 1.00 87.19 99 THR A C 1
ATOM 757 O O . THR A 1 99 ? -10.503 -5.477 17.911 1.00 87.19 99 THR A O 1
ATOM 760 N N . GLN A 1 100 ? -8.321 -5.522 18.476 1.00 83.56 100 GLN A N 1
ATOM 761 C CA . GLN A 1 100 ? -7.792 -5.353 17.125 1.00 83.56 100 GLN A CA 1
ATOM 762 C C . GLN A 1 100 ? -8.413 -6.334 16.116 1.00 83.56 100 GLN A C 1
ATOM 764 O O . GLN A 1 100 ? -8.933 -5.895 15.094 1.00 83.56 100 GLN A O 1
ATOM 769 N N . ASP A 1 101 ? -8.479 -7.627 16.442 1.00 86.00 101 ASP A N 1
ATOM 770 C CA . ASP A 1 101 ? -9.033 -8.658 15.550 1.00 86.00 101 ASP A CA 1
ATOM 771 C C . ASP A 1 101 ? -10.492 -8.381 15.144 1.00 86.00 101 ASP A C 1
ATOM 773 O O . ASP A 1 101 ? -10.886 -8.580 13.992 1.00 86.00 101 ASP A O 1
ATOM 777 N N . LEU A 1 102 ? -11.305 -7.866 16.076 1.00 88.00 102 LEU A N 1
ATOM 778 C CA . LEU A 1 102 ? -12.698 -7.491 15.811 1.00 88.00 102 LEU A CA 1
ATOM 779 C C . LEU A 1 102 ? -12.794 -6.302 14.852 1.00 88.00 102 LEU A C 1
ATOM 781 O O . LEU A 1 102 ? -13.664 -6.283 13.977 1.00 88.00 102 LEU A O 1
ATOM 785 N N . LEU A 1 103 ? -11.910 -5.316 15.006 1.00 86.69 103 LEU A N 1
ATOM 786 C CA . LEU A 1 103 ? -11.868 -4.144 14.137 1.00 86.69 103 LEU A CA 1
ATOM 787 C C . LEU A 1 103 ? -11.336 -4.504 12.740 1.00 86.69 103 LEU A C 1
ATOM 789 O O . LEU A 1 103 ? -11.873 -4.013 11.743 1.00 86.69 103 LEU A O 1
ATOM 793 N N . GLU A 1 104 ? -10.355 -5.405 12.642 1.00 87.38 104 GLU A N 1
ATOM 794 C CA . GLU A 1 104 ? -9.845 -5.923 11.366 1.00 87.38 104 GLU A CA 1
ATOM 795 C C . GLU A 1 104 ? -10.927 -6.701 10.622 1.00 87.38 104 GLU A C 1
ATOM 797 O O . GLU A 1 104 ? -11.187 -6.446 9.443 1.00 87.38 104 GLU A O 1
ATOM 802 N N . ALA A 1 105 ? -11.620 -7.606 11.318 1.00 87.12 105 ALA A N 1
ATOM 803 C CA . ALA A 1 105 ? -12.724 -8.370 10.755 1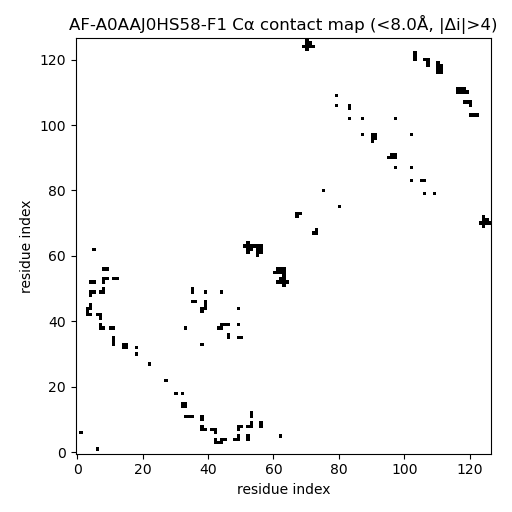.00 87.12 105 ALA A CA 1
ATOM 804 C C . ALA A 1 105 ? -13.857 -7.452 10.264 1.00 87.12 105 ALA A C 1
ATOM 806 O O . ALA A 1 105 ? -14.366 -7.634 9.154 1.00 87.12 105 ALA A O 1
ATOM 807 N N . ALA A 1 106 ? -14.226 -6.433 11.047 1.00 88.69 106 ALA A N 1
ATOM 808 C CA . ALA A 1 106 ? -15.231 -5.448 10.653 1.00 88.69 106 ALA A CA 1
ATOM 809 C C . ALA A 1 106 ? -14.796 -4.643 9.416 1.00 88.69 106 ALA A C 1
ATOM 811 O O . ALA A 1 106 ? -15.577 -4.474 8.476 1.00 88.69 106 ALA A O 1
ATOM 812 N N . CYS A 1 107 ? -13.536 -4.203 9.359 1.00 86.12 107 CYS A N 1
ATOM 813 C CA . CYS A 1 107 ? -13.005 -3.491 8.199 1.00 86.12 107 CYS A CA 1
ATOM 814 C C . CYS A 1 107 ? -12.974 -4.371 6.942 1.00 86.12 107 CYS A C 1
ATOM 816 O O . CYS A 1 107 ? -13.358 -3.926 5.857 1.00 86.12 107 CYS A O 1
ATOM 818 N N . ASN A 1 108 ? -12.580 -5.637 7.080 1.00 86.94 108 ASN A N 1
ATOM 819 C CA . ASN A 1 108 ? -12.563 -6.598 5.981 1.00 86.94 108 ASN A CA 1
ATOM 820 C C . ASN A 1 108 ? -13.968 -6.864 5.425 1.00 86.94 108 ASN A C 1
ATOM 822 O O . ASN A 1 108 ? -14.138 -6.920 4.206 1.00 86.94 108 ASN A O 1
ATOM 826 N N . ARG A 1 109 ? -14.999 -6.907 6.279 1.00 88.75 109 ARG A N 1
ATOM 827 C CA . ARG A 1 109 ? -16.402 -6.948 5.825 1.00 88.75 109 ARG A CA 1
ATOM 828 C C . ARG A 1 109 ? -16.758 -5.712 4.993 1.00 88.75 109 ARG A C 1
ATOM 830 O O . ARG A 1 109 ? -17.284 -5.842 3.891 1.00 88.75 109 ARG A O 1
ATOM 837 N N . LEU A 1 110 ? -16.390 -4.512 5.448 1.00 83.69 110 LEU A N 1
ATOM 838 C CA . LEU A 1 110 ? -16.597 -3.272 4.683 1.00 83.69 110 LEU A CA 1
ATOM 839 C C . LEU A 1 110 ? -15.805 -3.227 3.365 1.00 83.69 110 LEU A C 1
ATOM 841 O O . LEU A 1 110 ? -16.147 -2.461 2.460 1.00 83.69 110 LEU A O 1
ATOM 845 N N . HIS A 1 111 ? -14.700 -3.962 3.255 1.00 81.19 111 HIS A N 1
ATOM 846 C CA . HIS A 1 111 ? -13.927 -4.100 2.020 1.00 81.19 111 HIS A CA 1
ATOM 847 C C . HIS A 1 111 ? -14.594 -5.051 1.025 1.00 81.19 111 HIS A C 1
ATOM 849 O O . HIS A 1 111 ? -14.656 -4.712 -0.159 1.00 81.19 111 HIS A O 1
ATOM 855 N N . ALA A 1 112 ? -15.136 -6.169 1.512 1.00 80.69 112 ALA A N 1
ATOM 856 C CA . ALA A 1 112 ? -15.855 -7.152 0.708 1.00 80.69 112 ALA A CA 1
ATOM 857 C C . ALA A 1 112 ? -17.137 -6.582 0.074 1.00 80.69 112 ALA A C 1
ATOM 859 O O . ALA A 1 112 ? -17.467 -6.937 -1.049 1.00 80.69 112 ALA A O 1
ATOM 860 N N . HIS A 1 113 ? -17.820 -5.654 0.753 1.00 80.44 113 HIS A N 1
ATOM 861 C CA . HIS A 1 113 ? -19.039 -5.008 0.244 1.00 80.44 113 HIS A CA 1
ATOM 862 C C . HIS A 1 113 ? -18.806 -3.868 -0.767 1.00 80.44 113 HIS A C 1
ATOM 864 O O . HIS A 1 113 ? -19.762 -3.209 -1.170 1.00 80.44 113 HIS A O 1
ATOM 870 N N . ARG A 1 114 ? -17.560 -3.575 -1.165 1.00 73.38 114 ARG A N 1
ATOM 871 C CA . ARG A 1 114 ? -17.298 -2.578 -2.220 1.00 73.38 114 ARG A CA 1
ATOM 872 C C . ARG A 1 114 ? -17.544 -3.169 -3.602 1.00 73.38 114 ARG A C 1
ATOM 874 O O . ARG A 1 114 ? -17.334 -4.358 -3.807 1.00 73.38 114 ARG A O 1
ATOM 881 N N . ASP A 1 115 ? -17.809 -2.288 -4.559 1.00 69.75 115 ASP A N 1
ATOM 882 C CA . ASP A 1 115 ? -17.704 -2.591 -5.981 1.00 69.75 115 ASP A CA 1
ATOM 883 C C . ASP A 1 115 ? -16.676 -1.648 -6.648 1.00 69.75 115 ASP A C 1
ATOM 885 O O . ASP A 1 115 ? -16.899 -0.432 -6.680 1.00 69.75 115 ASP A O 1
ATOM 889 N N . PRO A 1 116 ? -15.506 -2.143 -7.098 1.00 72.94 116 PRO A N 1
ATOM 890 C CA . PRO A 1 116 ? -15.003 -3.507 -6.919 1.00 72.94 116 PRO A CA 1
ATOM 891 C C . PRO A 1 116 ? -14.547 -3.785 -5.466 1.00 72.94 116 PRO A C 1
ATOM 893 O O . PRO A 1 116 ? -14.160 -2.848 -4.749 1.00 72.94 116 PRO A O 1
ATOM 896 N N . PRO A 1 117 ? -14.540 -5.060 -5.023 1.00 70.88 117 PRO A N 1
ATOM 897 C CA . PRO A 1 117 ? -14.122 -5.449 -3.677 1.00 70.88 117 PRO A CA 1
ATOM 898 C C . PRO A 1 117 ? -12.657 -5.078 -3.418 1.00 70.88 117 PRO A C 1
ATOM 900 O O . PRO A 1 117 ? -11.789 -5.238 -4.278 1.00 70.88 117 PRO A O 1
ATOM 903 N N . ALA A 1 118 ? -12.371 -4.572 -2.215 1.00 73.00 118 ALA A N 1
ATOM 904 C CA . ALA A 1 118 ? -11.004 -4.240 -1.814 1.00 73.00 118 ALA A CA 1
ATOM 905 C C . ALA A 1 118 ? -10.302 -5.450 -1.171 1.00 73.00 118 ALA A C 1
ATOM 907 O O . ALA A 1 118 ? -10.961 -6.257 -0.513 1.00 73.00 118 ALA A O 1
ATOM 908 N N . PRO A 1 119 ? -8.968 -5.568 -1.310 1.00 74.88 119 PRO A N 1
ATOM 909 C CA . PRO A 1 119 ? -8.202 -6.612 -0.636 1.00 74.88 119 PRO A CA 1
ATOM 910 C C . PRO A 1 119 ? -8.276 -6.464 0.894 1.00 74.88 119 PRO A C 1
ATOM 912 O O . PRO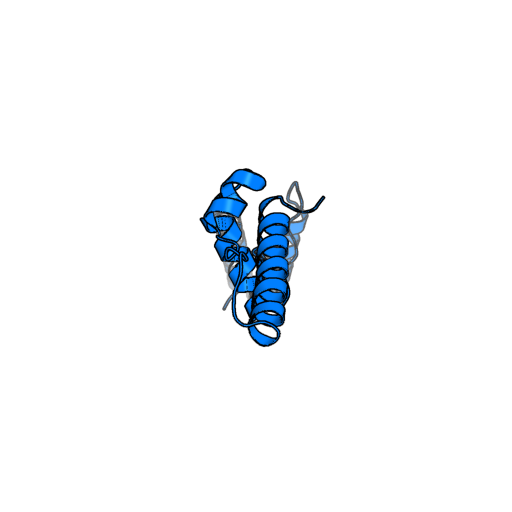 A 1 119 ? -8.502 -5.350 1.388 1.00 74.88 119 PRO A O 1
ATOM 915 N N . PRO A 1 120 ? -8.082 -7.560 1.650 1.00 80.00 120 PRO A N 1
ATOM 916 C CA . PRO A 1 120 ? -8.129 -7.527 3.105 1.00 80.00 120 PRO A CA 1
ATOM 917 C C . PRO A 1 120 ? -7.007 -6.663 3.696 1.00 80.00 120 PRO A C 1
ATOM 919 O O . PRO A 1 120 ? -5.926 -6.536 3.116 1.00 80.00 120 PRO A O 1
ATOM 922 N N . VAL A 1 121 ? -7.277 -6.063 4.855 1.00 79.69 121 VAL A N 1
ATOM 923 C CA . VAL A 1 121 ? -6.282 -5.339 5.654 1.00 79.69 121 VAL A CA 1
ATOM 924 C C . VAL A 1 121 ? -5.333 -6.327 6.335 1.00 79.69 121 VAL A C 1
ATOM 926 O O . VAL A 1 121 ? -5.724 -7.446 6.665 1.00 79.69 121 VAL A O 1
ATOM 929 N N . CYS A 1 122 ? -4.071 -5.931 6.505 1.00 73.25 122 CYS A N 1
ATOM 930 C CA . CYS A 1 122 ? -3.077 -6.717 7.233 1.00 73.25 122 CYS A CA 1
ATOM 931 C C . CYS A 1 122 ? -3.075 -6.362 8.726 1.00 73.25 122 CYS A C 1
ATOM 933 O O . CYS A 1 122 ? -3.506 -5.274 9.100 1.00 73.25 122 CYS A O 1
ATOM 935 N N . HIS A 1 123 ? -2.489 -7.237 9.549 1.00 66.38 123 HIS A N 1
ATOM 936 C CA . HIS A 1 123 ? -2.354 -7.032 10.996 1.00 66.38 123 HIS A CA 1
ATOM 937 C C . HIS A 1 123 ? -1.648 -5.711 11.371 1.00 66.38 123 HIS A C 1
ATOM 939 O O . HIS A 1 123 ? -1.927 -5.093 12.388 1.00 66.38 123 HIS A O 1
ATOM 945 N N . ASN A 1 124 ? -0.761 -5.213 10.504 1.00 65.25 124 ASN A N 1
ATOM 946 C CA . ASN A 1 124 ? -0.030 -3.961 10.725 1.00 65.25 124 ASN A CA 1
ATOM 947 C C . ASN A 1 124 ? -0.771 -2.723 10.191 1.00 65.25 124 ASN A C 1
ATOM 949 O O . ASN A 1 124 ? -0.153 -1.688 9.968 1.00 65.25 124 ASN A O 1
ATOM 953 N N . TRP A 1 125 ? -2.074 -2.811 9.918 1.00 68.06 125 TRP A N 1
ATOM 954 C CA . TRP A 1 125 ? -2.831 -1.704 9.331 1.00 68.06 125 TRP A CA 1
ATOM 955 C C . TRP A 1 125 ? -2.947 -0.478 10.260 1.00 68.06 125 TRP A C 1
ATOM 957 O O . TRP A 1 125 ? -3.014 0.651 9.769 1.00 68.06 125 TRP A O 1
ATOM 967 N N . TYR A 1 126 ? -2.942 -0.680 11.577 1.00 62.03 126 TYR A N 1
ATOM 968 C CA . TYR A 1 126 ? -3.082 0.393 12.571 1.00 62.03 126 TYR A CA 1
ATOM 969 C C . TYR A 1 126 ? -1.755 1.025 13.021 1.00 62.03 126 TYR A C 1
ATOM 971 O O . TYR A 1 126 ? -1.795 1.951 13.832 1.00 62.03 126 TYR A O 1
ATOM 979 N N . LEU A 1 127 ? -0.613 0.519 12.533 1.00 52.22 127 LEU A N 1
ATOM 980 C CA . LEU A 1 127 ? 0.731 1.052 12.798 1.00 52.22 127 LEU A CA 1
ATOM 981 C C . LEU A 1 127 ? 1.075 2.177 11.811 1.00 52.22 127 LEU A C 1
ATOM 983 O O . LEU A 1 127 ? 1.661 3.182 12.266 1.00 52.22 127 LEU A O 1
#

pLDDT: mean 77.37, std 13.52, range [42.78, 93.0]

Mean predicted aligned error: 15.11 Å